Protein AF-A0A1R1YN09-F1 (afdb_monomer)

pLDDT: mean 71.43, std 22.25, range [34.44, 95.56]

Structure (mmCIF, N/CA/C/O backbone):
data_AF-A0A1R1YN09-F1
#
_entry.id   AF-A0A1R1YN09-F1
#
loop_
_atom_site.group_PDB
_atom_site.id
_atom_site.type_symbol
_atom_site.label_atom_id
_atom_site.label_alt_id
_atom_site.label_comp_id
_atom_site.label_asym_id
_atom_site.label_entity_id
_atom_site.label_seq_id
_atom_site.pdbx_PDB_ins_code
_atom_site.Cartn_x
_atom_site.Cartn_y
_atom_site.Cartn_z
_atom_site.occupancy
_atom_site.B_iso_or_equiv
_atom_site.auth_seq_id
_atom_site.auth_comp_id
_atom_site.auth_asym_id
_atom_site.auth_atom_id
_atom_site.pdbx_PDB_model_num
ATOM 1 N N . MET A 1 1 ? 47.988 -27.435 -13.207 1.00 49.50 1 MET A N 1
ATOM 2 C CA . MET A 1 1 ? 47.102 -26.285 -13.489 1.00 49.50 1 MET A CA 1
ATOM 3 C C . MET A 1 1 ? 45.935 -26.360 -12.517 1.00 49.50 1 MET A C 1
ATOM 5 O O . MET A 1 1 ? 45.081 -27.218 -12.688 1.00 49.50 1 MET A O 1
ATOM 9 N N . GLY A 1 2 ? 45.980 -25.596 -11.421 1.00 52.81 2 GLY A N 1
ATOM 10 C CA . GLY A 1 2 ? 44.943 -25.626 -10.384 1.00 52.81 2 GLY A CA 1
ATOM 11 C C . GLY A 1 2 ? 43.759 -24.754 -10.787 1.00 52.81 2 GLY A C 1
ATOM 12 O O . GLY A 1 2 ? 43.947 -23.588 -11.122 1.00 52.81 2 GLY A O 1
ATOM 13 N N . ILE A 1 3 ? 42.555 -25.322 -10.786 1.00 57.81 3 ILE A N 1
ATOM 14 C CA . ILE A 1 3 ? 41.318 -24.604 -11.092 1.00 57.81 3 ILE A CA 1
ATOM 15 C C . ILE A 1 3 ? 40.869 -23.927 -9.795 1.00 57.81 3 ILE A C 1
ATOM 17 O O . ILE A 1 3 ? 40.450 -24.599 -8.855 1.00 57.81 3 ILE A O 1
ATOM 21 N N . ALA A 1 4 ? 41.008 -22.605 -9.713 1.00 57.31 4 ALA A N 1
ATOM 22 C CA . ALA A 1 4 ? 40.481 -21.839 -8.592 1.00 57.31 4 ALA A CA 1
ATOM 23 C C . ALA A 1 4 ? 38.953 -21.764 -8.724 1.00 57.31 4 ALA A C 1
ATOM 25 O O . ALA A 1 4 ? 38.426 -21.044 -9.571 1.00 57.31 4 ALA A O 1
ATOM 26 N N . VAL A 1 5 ? 38.240 -22.530 -7.900 1.00 64.75 5 VAL A N 1
ATOM 27 C CA . VAL A 1 5 ? 36.786 -22.417 -7.766 1.00 64.75 5 VAL A CA 1
ATOM 28 C C . VAL A 1 5 ? 36.502 -21.145 -6.971 1.00 64.75 5 VAL A C 1
ATOM 30 O O . VAL A 1 5 ? 36.749 -21.087 -5.768 1.00 64.75 5 VAL A O 1
ATOM 33 N N . GLN A 1 6 ? 36.030 -20.097 -7.647 1.00 55.78 6 GLN A N 1
ATOM 34 C CA . GLN A 1 6 ? 35.546 -18.891 -6.980 1.00 55.78 6 GLN A CA 1
ATOM 35 C C . GLN A 1 6 ? 34.177 -19.182 -6.367 1.00 55.78 6 GLN A C 1
ATOM 37 O O . GLN A 1 6 ? 33.155 -19.179 -7.053 1.00 55.78 6 GLN A O 1
ATOM 42 N N . THR A 1 7 ? 34.151 -19.445 -5.066 1.00 65.62 7 THR A N 1
ATOM 43 C CA . THR A 1 7 ? 32.905 -19.550 -4.307 1.00 65.62 7 THR A CA 1
ATOM 44 C C . THR A 1 7 ? 32.312 -18.149 -4.160 1.00 65.62 7 THR A C 1
ATOM 46 O O . THR A 1 7 ? 32.803 -17.341 -3.373 1.00 65.62 7 THR A O 1
ATOM 49 N N . GLN A 1 8 ? 31.270 -17.833 -4.932 1.00 65.19 8 GLN A N 1
ATOM 50 C CA . GLN A 1 8 ? 30.496 -16.609 -4.725 1.00 65.19 8 GLN A CA 1
ATOM 51 C C . GLN A 1 8 ? 29.781 -16.695 -3.374 1.00 65.19 8 GLN A C 1
ATOM 53 O O . GLN A 1 8 ? 28.870 -17.500 -3.183 1.00 65.19 8 GLN A O 1
ATOM 58 N N . VAL A 1 9 ? 30.203 -15.866 -2.423 1.00 64.19 9 VAL A N 1
ATOM 59 C CA . VAL A 1 9 ? 29.499 -15.692 -1.153 1.00 64.19 9 VAL A CA 1
ATOM 60 C C . VAL A 1 9 ? 28.270 -14.831 -1.429 1.00 64.19 9 VAL A C 1
ATOM 62 O O . VAL A 1 9 ? 28.388 -13.647 -1.736 1.00 64.19 9 VAL A O 1
ATOM 65 N N . ASN A 1 10 ? 27.083 -15.434 -1.353 1.00 66.88 10 ASN A N 1
ATOM 66 C CA . ASN A 1 10 ? 25.815 -14.720 -1.450 1.00 66.88 10 ASN A CA 1
ATOM 67 C C . ASN A 1 10 ? 25.613 -13.913 -0.159 1.00 66.88 10 ASN A C 1
ATOM 69 O O . ASN A 1 10 ? 25.224 -14.458 0.874 1.00 66.88 10 ASN A O 1
ATOM 73 N N . ILE A 1 11 ? 25.971 -12.630 -0.195 1.00 68.00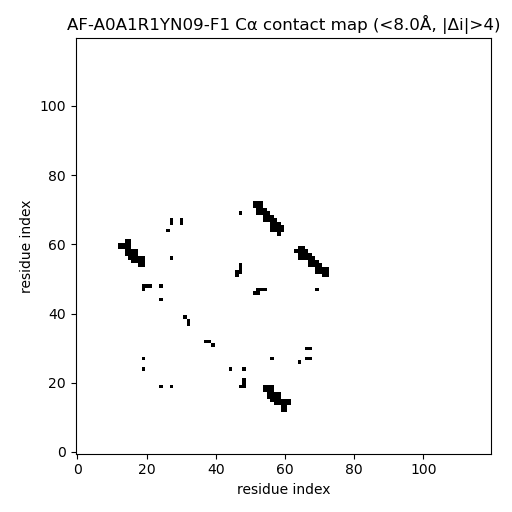 11 ILE A N 1
ATOM 74 C CA . ILE A 1 11 ? 25.775 -11.719 0.933 1.00 68.00 11 ILE A CA 1
ATOM 75 C C . ILE A 1 11 ? 24.261 -11.511 1.094 1.00 68.00 11 ILE A C 1
ATOM 77 O O . ILE A 1 11 ? 23.605 -11.136 0.11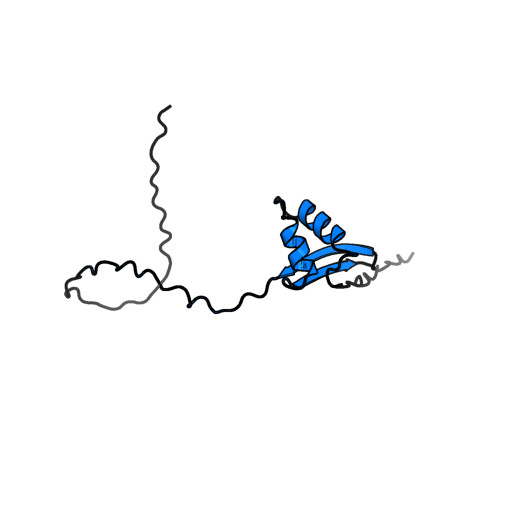9 1.00 68.00 11 ILE A O 1
ATOM 81 N N . PRO A 1 12 ? 23.685 -11.734 2.291 1.00 65.12 12 PRO A N 1
ATOM 82 C CA . PRO A 1 12 ? 22.258 -11.542 2.503 1.00 65.12 12 PRO A CA 1
ATOM 83 C C . PRO A 1 12 ? 21.883 -10.089 2.203 1.00 65.12 12 PRO A C 1
ATOM 85 O O . PRO A 1 12 ? 22.424 -9.157 2.800 1.00 65.12 12 PRO A O 1
ATOM 88 N N . GLN A 1 13 ? 20.961 -9.901 1.257 1.00 77.25 13 GLN A N 1
ATOM 89 C CA . GLN A 1 13 ? 20.462 -8.579 0.891 1.00 77.25 13 GLN A CA 1
ATOM 90 C C . GLN A 1 13 ? 19.822 -7.906 2.107 1.00 77.25 13 GLN A C 1
ATOM 92 O O . GLN A 1 13 ? 19.015 -8.511 2.818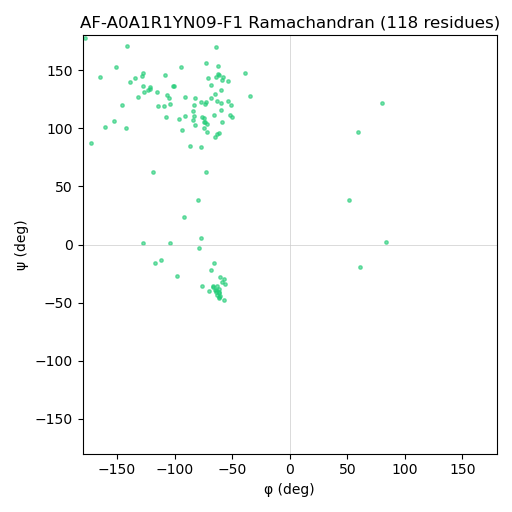 1.00 77.25 13 GLN A O 1
ATOM 97 N N . GLN A 1 14 ? 20.170 -6.641 2.349 1.00 83.12 14 GLN A N 1
ATOM 98 C CA . GLN A 1 14 ? 19.605 -5.891 3.463 1.00 83.12 14 GLN A CA 1
ATOM 99 C C . GLN A 1 14 ? 18.164 -5.491 3.130 1.00 83.12 14 GLN A C 1
ATOM 101 O O . GLN A 1 14 ? 17.918 -4.611 2.301 1.00 83.12 14 GLN A O 1
ATOM 106 N N . ILE A 1 15 ? 17.209 -6.122 3.812 1.00 88.31 15 ILE A N 1
ATOM 107 C CA . ILE A 1 15 ? 15.788 -5.798 3.693 1.00 88.31 15 ILE A CA 1
ATOM 108 C C . ILE A 1 15 ? 15.433 -4.738 4.733 1.00 88.31 15 ILE A C 1
ATOM 110 O O . ILE A 1 15 ? 15.675 -4.911 5.927 1.00 88.31 15 ILE A O 1
ATOM 114 N N . ASN A 1 16 ? 14.824 -3.646 4.282 1.00 91.00 16 ASN A N 1
ATOM 115 C CA . ASN A 1 16 ? 14.267 -2.611 5.143 1.00 91.00 16 ASN A CA 1
ATOM 116 C 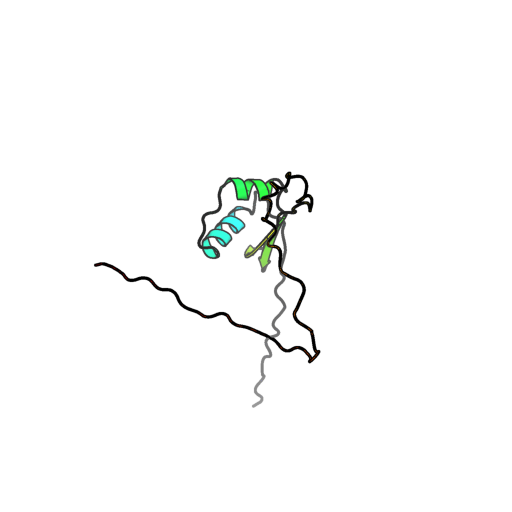C . ASN A 1 16 ? 12.737 -2.666 5.106 1.00 91.00 16 ASN A C 1
ATOM 118 O O . ASN A 1 16 ? 12.140 -2.963 4.069 1.00 91.00 16 ASN A O 1
ATOM 122 N N . LEU A 1 17 ? 12.106 -2.350 6.241 1.00 93.06 17 LEU A N 1
ATOM 123 C CA . LEU A 1 17 ? 10.650 -2.385 6.405 1.00 93.06 17 LEU A CA 1
ATOM 124 C C . LEU A 1 17 ? 10.057 -1.003 6.744 1.00 93.06 17 LEU A C 1
ATOM 126 O O . LEU A 1 17 ? 9.509 -0.812 7.841 1.00 93.06 17 LEU A O 1
ATOM 130 N N . PRO A 1 18 ? 10.185 0.007 5.858 1.00 93.25 18 PRO A N 1
ATOM 131 C CA . PRO A 1 18 ? 9.660 1.337 6.142 1.00 93.25 18 PRO A CA 1
ATOM 132 C C . PRO A 1 18 ? 8.134 1.315 6.316 1.00 93.25 18 PRO A C 1
ATOM 134 O O . PRO A 1 18 ? 7.412 0.534 5.688 1.00 93.25 18 PRO A O 1
ATOM 137 N N . ARG A 1 19 ? 7.634 2.189 7.200 1.00 93.81 19 ARG A N 1
ATOM 138 C CA . ARG A 1 19 ? 6.191 2.445 7.327 1.00 93.81 19 ARG A CA 1
ATOM 139 C C . ARG A 1 19 ? 5.684 3.069 6.030 1.00 93.81 19 ARG A C 1
ATOM 141 O O . ARG A 1 19 ? 6.391 3.876 5.426 1.00 93.81 19 ARG A O 1
ATOM 148 N N . VAL A 1 20 ? 4.462 2.727 5.635 1.00 94.38 20 VAL A N 1
ATOM 149 C CA . VAL A 1 20 ? 3.794 3.448 4.548 1.00 94.38 20 VAL A CA 1
ATOM 150 C C . VAL A 1 20 ? 3.531 4.896 4.983 1.00 94.38 20 VAL A C 1
ATOM 152 O O . VAL A 1 20 ? 3.007 5.139 6.069 1.00 94.38 20 VAL A O 1
ATOM 155 N N . SER A 1 21 ? 3.924 5.841 4.139 1.00 93.50 21 SER A N 1
ATOM 156 C CA . SER A 1 21 ? 3.804 7.290 4.305 1.00 93.50 21 SER A CA 1
ATOM 157 C C . SER A 1 21 ? 3.450 7.931 2.965 1.00 93.50 21 SER A C 1
ATOM 159 O O . SER A 1 21 ? 3.507 7.286 1.917 1.00 93.50 21 SER A O 1
ATOM 161 N N . GLU A 1 22 ? 3.119 9.221 2.971 1.00 93.81 22 GLU A N 1
ATOM 162 C CA . GLU A 1 22 ? 2.760 9.954 1.747 1.00 93.81 22 GLU A CA 1
ATOM 163 C C . GLU A 1 22 ? 3.861 9.890 0.679 1.00 93.81 22 GLU A C 1
ATOM 165 O O . GLU A 1 22 ? 3.575 9.767 -0.508 1.00 93.81 22 GLU A O 1
ATOM 170 N N . SER A 1 23 ? 5.127 9.864 1.104 1.00 93.06 23 SER A N 1
ATOM 171 C CA . SER A 1 23 ? 6.290 9.764 0.219 1.00 93.06 23 SER A CA 1
ATOM 172 C C . SER A 1 23 ? 6.446 8.417 -0.496 1.00 93.06 23 SER A C 1
ATOM 174 O O . SER A 1 23 ? 7.128 8.358 -1.515 1.00 93.06 23 SER A O 1
ATOM 176 N N . ASN A 1 24 ? 5.860 7.327 0.015 1.00 93.44 24 ASN A N 1
ATOM 177 C CA . ASN A 1 24 ? 6.071 5.975 -0.520 1.00 93.44 24 ASN A CA 1
ATOM 178 C C . ASN A 1 24 ? 4.772 5.217 -0.852 1.00 93.44 24 ASN A C 1
ATOM 180 O O . ASN A 1 24 ? 4.833 4.087 -1.338 1.00 93.44 24 ASN A O 1
ATOM 184 N N . VAL A 1 25 ? 3.602 5.832 -0.656 1.00 94.12 25 VAL A N 1
ATOM 185 C CA . VAL A 1 25 ? 2.292 5.227 -0.956 1.00 94.12 25 VAL A CA 1
ATOM 186 C C . VAL A 1 25 ? 2.133 4.856 -2.433 1.00 94.12 25 VAL A C 1
ATOM 188 O O . VAL A 1 25 ? 1.438 3.896 -2.758 1.00 94.12 25 VAL A O 1
ATOM 191 N N . VAL A 1 26 ? 2.824 5.561 -3.331 1.00 94.44 26 VAL A N 1
ATOM 192 C CA . VAL A 1 26 ? 2.847 5.244 -4.767 1.00 94.44 26 VAL A CA 1
ATOM 193 C C . VAL A 1 26 ? 3.426 3.848 -5.014 1.00 94.44 26 VAL A C 1
ATOM 195 O O . VAL A 1 26 ? 2.882 3.100 -5.824 1.00 94.44 26 VAL A O 1
ATOM 198 N N . ASN A 1 27 ? 4.449 3.442 -4.254 1.00 94.50 27 ASN A N 1
ATOM 199 C CA . ASN A 1 27 ? 5.031 2.101 -4.367 1.00 94.50 27 ASN A CA 1
ATOM 200 C C . ASN A 1 27 ? 4.012 1.025 -3.965 1.00 94.50 27 ASN A C 1
ATOM 202 O O . ASN A 1 27 ? 3.914 -0.011 -4.617 1.00 94.50 27 ASN A O 1
ATOM 206 N N . LEU A 1 28 ? 3.205 1.288 -2.929 1.00 94.56 28 LEU A N 1
ATOM 207 C CA . LEU A 1 28 ? 2.119 0.393 -2.522 1.00 94.56 28 LEU A CA 1
ATOM 208 C C . LEU A 1 28 ? 1.053 0.264 -3.619 1.00 94.56 28 LEU A C 1
ATOM 210 O O . LEU A 1 28 ? 0.593 -0.839 -3.901 1.00 94.56 28 LEU A O 1
ATOM 214 N N . GLN A 1 29 ? 0.665 1.379 -4.246 1.00 95.19 29 GLN A N 1
ATOM 215 C CA . GLN A 1 29 ? -0.313 1.378 -5.339 1.00 95.19 29 GLN A CA 1
ATOM 216 C C . GLN A 1 29 ? 0.184 0.564 -6.537 1.00 95.19 29 GLN A C 1
ATOM 218 O O . GLN A 1 29 ? -0.557 -0.269 -7.059 1.00 95.19 29 GLN A O 1
ATOM 223 N N . GLN A 1 30 ? 1.441 0.764 -6.939 1.00 94.75 30 GLN A N 1
ATOM 224 C CA . GLN A 1 30 ? 2.064 0.021 -8.036 1.00 94.75 30 GLN A CA 1
ATOM 225 C C . GLN A 1 30 ? 2.130 -1.481 -7.742 1.00 94.75 30 GLN A C 1
ATOM 227 O O . GLN A 1 30 ? 1.752 -2.285 -8.593 1.00 94.75 30 GLN A O 1
ATOM 232 N N . LEU A 1 31 ? 2.539 -1.861 -6.526 1.00 94.75 31 LEU A N 1
ATOM 233 C CA . LEU A 1 31 ? 2.554 -3.261 -6.100 1.00 94.75 31 LEU A CA 1
ATOM 234 C C . LEU A 1 31 ? 1.158 -3.878 -6.134 1.00 94.75 31 LEU A C 1
ATOM 236 O O . LEU A 1 31 ? 0.994 -4.984 -6.638 1.00 94.75 31 LEU A O 1
ATOM 240 N N . ASN A 1 32 ? 0.146 -3.164 -5.647 1.00 95.12 32 ASN A N 1
ATOM 241 C CA . ASN A 1 32 ? -1.215 -3.683 -5.627 1.00 95.12 32 ASN A CA 1
ATOM 242 C C . ASN A 1 32 ? -1.770 -3.926 -7.034 1.00 95.12 32 ASN A C 1
ATOM 244 O O . ASN A 1 32 ? -2.429 -4.938 -7.250 1.00 95.12 32 ASN A O 1
ATOM 248 N N . VAL A 1 33 ? -1.478 -3.032 -7.984 1.00 95.00 33 VAL A N 1
ATOM 249 C CA . VAL A 1 33 ? -1.866 -3.198 -9.395 1.00 95.00 33 VAL A CA 1
ATOM 250 C C . VAL A 1 33 ? -1.136 -4.377 -10.043 1.00 95.00 33 VAL A C 1
ATOM 252 O O . VAL A 1 33 ? -1.723 -5.077 -10.863 1.00 95.00 33 VAL A O 1
ATOM 255 N N . ALA A 1 34 ? 0.130 -4.603 -9.684 1.00 94.56 34 ALA A N 1
ATOM 256 C CA . ALA A 1 34 ? 0.929 -5.691 -10.240 1.00 94.56 34 ALA A CA 1
ATOM 257 C C . ALA A 1 34 ? 0.571 -7.069 -9.657 1.00 94.56 34 ALA A C 1
ATOM 259 O O . ALA A 1 34 ? 0.634 -8.068 -10.369 1.00 94.56 34 ALA A O 1
ATOM 260 N N . LEU A 1 35 ? 0.231 -7.134 -8.365 1.00 95.00 35 LEU A N 1
ATOM 261 C CA . LEU A 1 35 ? 0.068 -8.392 -7.630 1.00 95.00 35 LEU A CA 1
ATOM 262 C C . LEU A 1 35 ? -1.384 -8.859 -7.517 1.00 95.00 35 LEU A C 1
ATOM 264 O O . LEU A 1 35 ? -1.619 -10.060 -7.390 1.00 95.00 35 LEU A O 1
ATOM 268 N N . PHE A 1 36 ? -2.355 -7.943 -7.546 1.00 95.00 36 PHE A N 1
ATOM 269 C CA . PHE A 1 36 ? -3.756 -8.285 -7.323 1.00 95.00 36 PHE A CA 1
ATOM 270 C C . PHE A 1 36 ? -4.637 -7.851 -8.500 1.00 95.00 36 PHE A C 1
ATOM 272 O O . PHE A 1 36 ? -4.5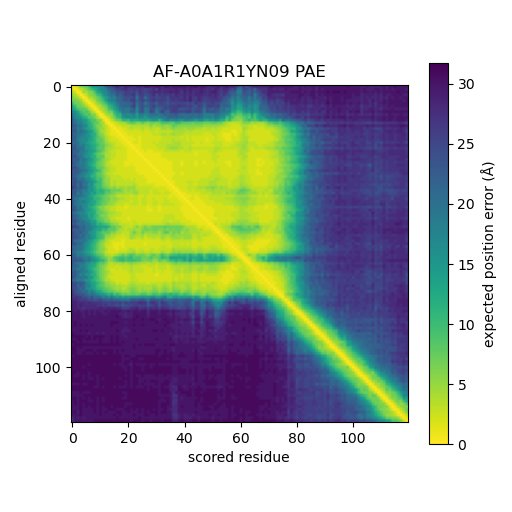95 -6.692 -8.911 1.00 95.00 36 PHE A O 1
ATOM 279 N N . PRO A 1 37 ? -5.525 -8.728 -9.004 1.00 94.31 37 PRO A N 1
ATOM 280 C CA . PRO A 1 37 ? -6.448 -8.402 -10.089 1.00 94.31 37 PRO A CA 1
ATOM 281 C C . PRO A 1 37 ? -7.672 -7.610 -9.588 1.00 94.31 37 PRO A C 1
ATOM 283 O O . PRO A 1 37 ? -8.797 -7.845 -10.024 1.00 94.31 37 PRO A O 1
ATOM 286 N N . ILE A 1 38 ? -7.481 -6.690 -8.638 1.00 94.81 38 ILE A N 1
ATOM 287 C CA . ILE A 1 38 ? -8.543 -5.857 -8.065 1.00 94.81 38 ILE A CA 1
ATOM 288 C C . ILE A 1 38 ? -8.101 -4.399 -7.976 1.00 94.81 38 ILE A C 1
ATOM 290 O O . ILE A 1 38 ? -6.952 -4.081 -7.676 1.00 94.81 38 ILE A O 1
ATOM 294 N N . LYS A 1 39 ? -9.045 -3.485 -8.213 1.00 93.06 39 LYS A N 1
ATOM 295 C CA . LYS A 1 39 ? -8.814 -2.049 -8.046 1.00 93.06 39 LYS A CA 1
ATOM 296 C C . LYS A 1 39 ? -9.181 -1.634 -6.629 1.00 93.06 39 LYS A C 1
ATOM 298 O O . LYS A 1 39 ? -10.353 -1.599 -6.265 1.00 93.06 39 LYS A O 1
ATOM 303 N N . TYR A 1 40 ? -8.172 -1.284 -5.844 1.00 94.12 40 TYR A N 1
ATOM 304 C CA . TYR A 1 40 ? -8.379 -0.683 -4.531 1.00 94.12 40 TYR A CA 1
ATOM 305 C C . TYR A 1 40 ? -8.902 0.749 -4.664 1.00 94.12 40 TYR A C 1
ATOM 307 O O . TYR A 1 40 ? -8.490 1.500 -5.550 1.00 94.12 40 TYR A O 1
ATOM 315 N N . SER A 1 41 ? -9.798 1.141 -3.759 1.00 94.62 41 SER A N 1
ATOM 316 C CA . SER A 1 41 ? -10.323 2.504 -3.709 1.00 94.62 41 SER A CA 1
ATOM 317 C C . SER A 1 41 ? -9.276 3.485 -3.178 1.00 94.62 41 SER A C 1
ATOM 319 O O . SER A 1 41 ? -8.387 3.126 -2.407 1.00 94.62 41 SER A O 1
ATOM 321 N N . ILE A 1 42 ? -9.416 4.765 -3.523 1.00 92.88 42 ILE A N 1
ATOM 322 C CA . ILE A 1 42 ? -8.562 5.830 -2.968 1.00 92.88 42 ILE A CA 1
ATOM 323 C C . ILE A 1 42 ? -8.690 5.884 -1.434 1.00 92.88 42 ILE A C 1
ATOM 325 O O . ILE A 1 42 ? -7.717 6.159 -0.733 1.00 92.88 42 ILE A O 1
ATOM 329 N N . ASN A 1 43 ? -9.873 5.562 -0.902 1.00 93.69 43 ASN A N 1
ATOM 330 C CA . ASN A 1 43 ? -10.132 5.544 0.537 1.00 93.69 43 ASN A CA 1
ATOM 331 C C . ASN A 1 43 ? -9.280 4.504 1.270 1.00 93.69 43 ASN A C 1
ATOM 333 O O . ASN A 1 43 ? -8.798 4.801 2.355 1.00 93.69 43 ASN A O 1
ATOM 337 N N . PHE A 1 44 ? -9.013 3.341 0.667 1.00 93.81 44 PHE A N 1
ATOM 338 C CA . PHE A 1 44 ? -8.111 2.346 1.254 1.00 93.81 44 PHE A CA 1
ATOM 339 C C . PHE A 1 44 ? -6.716 2.935 1.516 1.00 93.81 44 PHE A C 1
ATOM 341 O O . PHE A 1 44 ? -6.185 2.824 2.617 1.00 93.81 44 PHE A O 1
ATOM 348 N N . TYR A 1 45 ? -6.140 3.638 0.538 1.00 94.00 45 TYR A N 1
ATOM 349 C CA . TYR A 1 45 ? -4.819 4.251 0.702 1.00 94.00 45 TYR A CA 1
ATOM 350 C C . TYR A 1 45 ? -4.831 5.381 1.736 1.00 94.00 45 TYR A C 1
ATOM 352 O O . TYR A 1 45 ? -3.890 5.500 2.517 1.00 94.00 45 TYR A O 1
ATOM 360 N N . LYS A 1 46 ? -5.918 6.159 1.807 1.00 93.50 46 LYS A N 1
ATOM 361 C CA . LYS A 1 46 ? -6.108 7.160 2.869 1.00 93.50 46 LYS A CA 1
ATOM 362 C C . LYS A 1 46 ? -6.149 6.519 4.260 1.00 93.50 46 LYS A C 1
ATOM 364 O O . LYS A 1 46 ? -5.515 7.035 5.173 1.00 93.50 46 LYS A O 1
ATOM 369 N N . GLN A 1 47 ? -6.815 5.373 4.414 1.00 92.25 47 GLN A N 1
ATOM 370 C CA . GLN A 1 47 ? -6.855 4.634 5.682 1.00 92.25 47 GLN A CA 1
ATOM 371 C C . GLN A 1 47 ? -5.471 4.121 6.093 1.00 92.25 47 GLN A C 1
ATOM 373 O O . GLN A 1 47 ? -5.084 4.247 7.256 1.00 92.25 47 GLN A O 1
ATOM 378 N N . VAL A 1 48 ? -4.679 3.621 5.141 1.00 92.56 48 VAL A N 1
ATOM 379 C CA . VAL A 1 48 ? -3.283 3.226 5.396 1.00 92.56 48 VAL A CA 1
ATOM 380 C C . VAL A 1 48 ? -2.435 4.420 5.853 1.00 92.56 48 VAL A C 1
ATOM 382 O O . VAL A 1 48 ? -1.657 4.290 6.797 1.00 92.56 48 VAL A O 1
ATOM 385 N N . LEU A 1 49 ? -2.613 5.594 5.238 1.00 92.44 49 LEU A N 1
ATOM 386 C CA . LEU A 1 49 ? -1.887 6.817 5.605 1.00 92.44 49 LEU A CA 1
ATOM 387 C C . LEU A 1 49 ? -2.310 7.377 6.969 1.00 92.44 49 LEU A C 1
ATOM 389 O O . LEU A 1 49 ? -1.458 7.784 7.754 1.00 92.44 49 LEU A O 1
ATOM 393 N N . SER A 1 50 ? -3.607 7.342 7.278 1.00 89.69 50 SER A N 1
ATOM 394 C CA . SER A 1 50 ? -4.156 7.808 8.561 1.00 89.69 50 SER A CA 1
ATOM 395 C C . SER A 1 50 ? -3.709 6.971 9.767 1.00 89.69 50 SER A C 1
ATOM 397 O O . SER A 1 50 ? -3.829 7.407 10.908 1.00 89.69 50 SER A O 1
ATOM 399 N N . GLY A 1 51 ? -3.181 5.765 9.532 1.00 84.19 51 GLY A N 1
ATOM 400 C CA . GLY A 1 51 ? -2.802 4.831 10.588 1.00 84.19 51 GLY A CA 1
ATOM 401 C C . GLY A 1 51 ? -3.951 3.975 11.124 1.00 84.19 51 GLY A C 1
ATOM 402 O O . GLY A 1 51 ? -3.694 3.138 11.985 1.00 84.19 51 GLY A O 1
ATOM 403 N N . GLU A 1 52 ? -5.170 4.100 10.585 1.00 83.38 52 GLU A N 1
ATOM 404 C CA . GLU A 1 52 ? -6.257 3.130 10.818 1.00 83.38 52 GLU A CA 1
ATOM 405 C C . GLU A 1 52 ? -5.849 1.709 10.400 1.00 83.38 52 GLU A C 1
ATOM 407 O O . GLU A 1 52 ? -6.312 0.711 10.953 1.00 83.38 52 GLU A O 1
ATOM 412 N N . THR A 1 53 ? -4.964 1.615 9.405 1.00 86.12 53 THR A N 1
ATOM 413 C CA . THR A 1 53 ? -4.399 0.360 8.913 1.00 86.12 53 THR A CA 1
ATOM 414 C C . THR A 1 53 ? -2.876 0.385 9.044 1.00 86.12 53 THR A C 1
ATOM 416 O O . THR A 1 53 ? -2.217 1.369 8.706 1.00 86.12 53 THR A O 1
ATOM 419 N N . ILE A 1 54 ? -2.295 -0.712 9.525 1.00 89.50 54 ILE A N 1
ATOM 420 C CA . ILE A 1 54 ? -0.851 -0.887 9.672 1.00 89.50 54 ILE A CA 1
ATOM 421 C C . ILE A 1 54 ? -0.288 -1.341 8.325 1.00 89.50 54 ILE A C 1
ATOM 423 O O . ILE A 1 54 ? -0.529 -2.466 7.901 1.00 89.50 54 ILE A O 1
ATOM 427 N N . GLY A 1 55 ? 0.474 -0.471 7.659 1.00 92.44 55 GLY A N 1
ATOM 428 C CA . GLY A 1 55 ? 1.159 -0.773 6.400 1.00 92.44 55 GLY A CA 1
ATOM 429 C C . GLY A 1 55 ? 2.683 -0.728 6.529 1.00 92.44 55 GLY A C 1
ATOM 430 O O . GLY A 1 55 ? 3.243 0.253 7.035 1.00 92.44 55 GLY A O 1
ATOM 431 N N . ARG A 1 56 ? 3.365 -1.763 6.030 1.00 94.50 56 ARG A N 1
ATOM 432 C CA . ARG A 1 56 ? 4.828 -1.828 5.880 1.00 94.50 56 ARG A CA 1
ATOM 433 C C . ARG A 1 56 ? 5.181 -2.197 4.444 1.00 94.50 56 ARG A C 1
ATOM 435 O O . ARG A 1 56 ? 4.578 -3.101 3.874 1.00 94.50 56 ARG A O 1
ATOM 442 N N . LEU A 1 57 ? 6.168 -1.516 3.878 1.00 94.62 57 LEU A N 1
ATOM 443 C CA . LEU A 1 57 ? 6.770 -1.897 2.599 1.00 94.62 57 LEU A CA 1
ATOM 444 C C . LEU A 1 57 ? 8.007 -2.749 2.860 1.00 94.62 57 LEU A C 1
ATOM 446 O O . LEU A 1 57 ? 8.648 -2.575 3.887 1.00 94.62 57 LEU A O 1
ATOM 450 N N . ALA A 1 58 ? 8.365 -3.619 1.927 1.00 94.50 58 ALA A N 1
ATOM 451 C CA . ALA A 1 58 ? 9.648 -4.302 1.895 1.00 94.50 58 ALA A CA 1
ATOM 452 C C . ALA A 1 58 ? 10.519 -3.657 0.820 1.00 94.50 58 ALA A C 1
ATOM 454 O O . ALA A 1 58 ? 10.132 -3.619 -0.354 1.00 94.50 58 ALA A O 1
ATOM 455 N N . THR A 1 59 ? 11.679 -3.131 1.215 1.00 92.12 59 THR A N 1
ATOM 456 C CA . THR A 1 59 ? 12.655 -2.551 0.291 1.00 92.12 59 THR A CA 1
ATOM 457 C C . THR A 1 59 ? 14.001 -3.257 0.379 1.00 92.12 59 THR A C 1
ATOM 459 O O . THR A 1 59 ? 14.524 -3.498 1.464 1.00 92.12 59 THR A O 1
ATOM 462 N N . VAL A 1 60 ? 14.561 -3.574 -0.784 1.00 90.38 60 VAL A N 1
ATOM 463 C CA . VAL A 1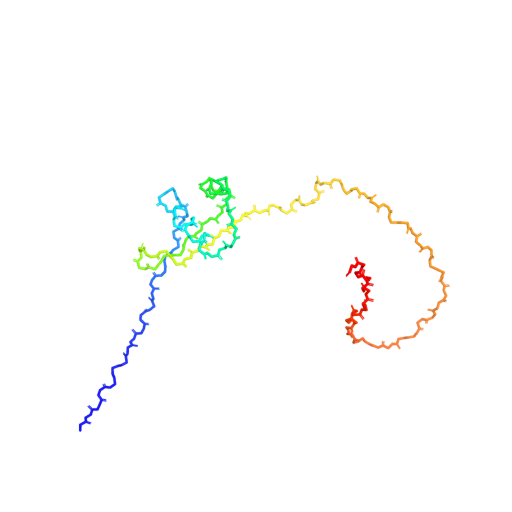 60 ? 15.913 -4.107 -0.963 1.00 90.38 60 VAL A CA 1
ATOM 464 C C . VAL A 1 60 ? 16.819 -2.958 -1.395 1.00 90.38 60 VAL A C 1
ATOM 466 O O . VAL A 1 60 ? 16.412 -2.122 -2.209 1.00 90.38 60 VAL A O 1
ATOM 469 N N . ASP A 1 61 ? 18.016 -2.881 -0.810 1.00 82.31 61 ASP A N 1
ATOM 470 C CA . ASP A 1 61 ? 19.056 -1.902 -1.162 1.00 82.31 61 ASP A CA 1
ATOM 471 C C . ASP A 1 61 ? 18.550 -0.445 -1.183 1.00 82.31 61 ASP A C 1
ATOM 473 O O . ASP A 1 61 ? 18.908 0.361 -2.040 1.00 82.31 61 ASP A O 1
ATOM 477 N N . LYS A 1 62 ? 17.663 -0.119 -0.228 1.00 71.94 62 LYS A N 1
ATOM 478 C CA . LYS A 1 62 ? 17.018 1.189 0.030 1.00 71.94 62 LYS A CA 1
ATOM 479 C C . LYS A 1 62 ? 16.139 1.765 -1.089 1.00 71.94 62 LYS A C 1
ATOM 481 O O . LYS A 1 62 ? 15.265 2.568 -0.773 1.00 71.94 62 LYS A O 1
ATOM 486 N N . ASN A 1 63 ? 16.283 1.321 -2.335 1.00 74.69 63 ASN A N 1
ATOM 487 C CA . ASN A 1 63 ? 15.617 1.943 -3.482 1.00 74.69 63 ASN A CA 1
ATOM 488 C C . ASN A 1 63 ? 14.628 1.026 -4.209 1.00 74.69 63 ASN A C 1
ATOM 490 O O . ASN A 1 63 ? 13.800 1.524 -4.970 1.00 74.69 63 ASN A O 1
ATOM 494 N N . LYS A 1 64 ? 14.668 -0.294 -3.984 1.00 86.94 64 LYS A N 1
ATOM 495 C CA . LYS A 1 64 ? 13.789 -1.230 -4.695 1.00 86.94 64 LYS A CA 1
ATOM 496 C C . LYS A 1 64 ? 12.703 -1.769 -3.779 1.00 86.94 64 LYS A C 1
ATOM 498 O O . LYS A 1 64 ? 12.982 -2.578 -2.900 1.00 86.94 64 LYS A O 1
ATOM 503 N N . CYS A 1 65 ? 11.456 -1.356 -3.994 1.00 90.81 65 CYS A N 1
ATOM 504 C CA . CYS A 1 65 ? 10.317 -1.949 -3.301 1.00 90.81 65 CYS A CA 1
ATOM 505 C C . CYS A 1 65 ?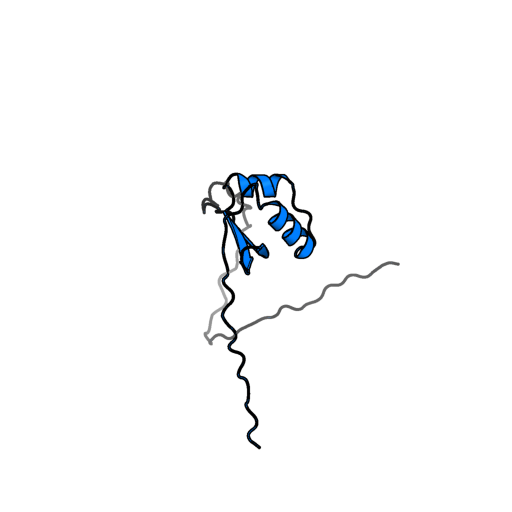 9.972 -3.304 -3.931 1.00 90.81 65 CYS A C 1
ATOM 507 O O . CYS A 1 65 ? 9.745 -3.388 -5.135 1.00 90.81 65 CYS A O 1
ATOM 509 N N . VAL A 1 66 ? 9.983 -4.361 -3.121 1.00 93.25 66 VAL A N 1
ATOM 510 C CA . VAL A 1 66 ? 9.769 -5.749 -3.571 1.00 93.25 66 VAL A CA 1
ATOM 511 C C . VAL A 1 66 ? 8.457 -6.340 -3.067 1.00 93.25 66 VAL A C 1
ATOM 513 O O . VAL A 1 66 ? 8.021 -7.374 -3.558 1.00 93.25 66 VAL A O 1
ATOM 516 N N . GLY A 1 67 ? 7.814 -5.692 -2.097 1.00 94.44 67 GLY A N 1
ATOM 517 C CA . GLY A 1 67 ? 6.557 -6.165 -1.539 1.00 94.44 67 GLY A CA 1
ATOM 518 C C . GLY A 1 67 ? 6.000 -5.228 -0.480 1.00 94.44 67 GLY A C 1
ATOM 519 O O . GLY A 1 67 ? 6.606 -4.211 -0.137 1.00 94.44 67 GLY A O 1
ATOM 520 N N . ALA A 1 68 ? 4.832 -5.581 0.039 1.00 95.56 68 ALA A N 1
ATOM 521 C CA . ALA A 1 68 ? 4.166 -4.851 1.102 1.00 95.56 68 ALA A CA 1
ATOM 522 C C . ALA A 1 68 ? 3.312 -5.797 1.948 1.00 95.56 68 ALA A C 1
ATOM 524 O O . ALA A 1 68 ? 2.811 -6.804 1.452 1.00 95.56 68 ALA A O 1
ATOM 525 N N . ILE A 1 69 ? 3.118 -5.441 3.215 1.00 95.25 69 ILE A N 1
ATOM 526 C CA . ILE A 1 69 ? 2.143 -6.064 4.106 1.00 95.25 69 ILE A CA 1
ATOM 527 C C . ILE A 1 69 ? 1.262 -4.977 4.710 1.00 95.25 69 ILE A C 1
ATOM 529 O O . ILE A 1 69 ? 1.748 -3.950 5.192 1.00 95.25 69 ILE A O 1
ATOM 533 N N . VAL A 1 70 ? -0.047 -5.198 4.652 1.00 94.31 70 VAL A N 1
ATOM 534 C CA . VAL A 1 70 ? -1.056 -4.267 5.149 1.00 94.31 70 VAL A CA 1
ATOM 535 C C . VAL A 1 70 ? -2.050 -5.049 5.999 1.00 94.31 70 VAL A C 1
ATOM 537 O O . VAL A 1 70 ? -2.590 -6.055 5.548 1.00 94.31 70 VAL A O 1
ATOM 540 N N . GLY A 1 71 ? -2.284 -4.598 7.228 1.00 92.69 71 GLY A N 1
ATOM 541 C CA . GLY A 1 71 ? -3.191 -5.241 8.174 1.00 92.69 71 GLY A CA 1
ATOM 542 C C . GLY A 1 71 ? -4.033 -4.223 8.929 1.00 92.69 71 GLY A C 1
ATOM 543 O O . GLY A 1 71 ? -3.542 -3.169 9.326 1.00 92.69 71 GLY A O 1
ATOM 544 N N . ARG A 1 72 ? -5.311 -4.537 9.143 1.00 90.38 72 ARG A N 1
ATOM 545 C CA . ARG A 1 72 ? -6.227 -3.726 9.952 1.00 90.38 72 ARG A CA 1
ATOM 546 C C . ARG A 1 72 ? -6.470 -4.431 11.279 1.00 90.38 72 ARG A C 1
ATOM 548 O O . ARG A 1 72 ? -6.839 -5.603 11.285 1.00 90.38 72 ARG A O 1
ATOM 555 N N . LEU A 1 73 ? -6.292 -3.722 12.388 1.00 86.50 73 LEU A N 1
ATOM 556 C CA . LEU A 1 73 ? -6.677 -4.241 13.697 1.00 86.50 73 LEU A CA 1
ATOM 557 C C . LEU A 1 73 ? -8.203 -4.215 13.802 1.00 86.50 73 LEU A C 1
ATOM 559 O O . LEU A 1 73 ? -8.823 -3.169 13.626 1.00 86.50 73 LEU A O 1
ATOM 563 N N . GLN A 1 74 ? -8.807 -5.370 14.063 1.00 84.81 74 GLN A N 1
ATOM 564 C CA . GLN A 1 74 ? -10.247 -5.499 14.251 1.00 84.81 74 GLN A CA 1
ATOM 565 C C . GLN A 1 74 ? -10.532 -5.912 15.703 1.00 84.81 74 GLN A C 1
ATOM 567 O O . GLN A 1 74 ? -10.064 -6.972 16.120 1.00 84.81 74 GLN A O 1
ATOM 572 N N . PRO A 1 75 ? -11.276 -5.103 16.481 1.00 81.75 75 PRO A N 1
ATOM 573 C CA . PRO A 1 75 ? -11.710 -5.483 17.822 1.00 81.75 75 PRO A CA 1
ATOM 574 C C . PRO A 1 75 ? -12.606 -6.730 17.800 1.00 81.75 75 PRO A C 1
ATOM 576 O O . PRO A 1 75 ? -13.400 -6.915 16.879 1.00 81.75 75 PRO A O 1
ATOM 579 N N . LEU A 1 76 ? -12.507 -7.558 18.842 1.00 77.19 76 LEU A N 1
ATOM 580 C CA . LEU A 1 76 ? -13.233 -8.829 18.995 1.00 77.19 76 LEU A CA 1
ATOM 581 C C . LEU A 1 76 ? -14.713 -8.681 19.408 1.00 77.19 76 LEU A C 1
ATOM 583 O O . LEU A 1 76 ? -15.373 -9.693 19.635 1.00 77.19 76 LEU A O 1
ATOM 587 N N . ASP A 1 77 ? -15.257 -7.462 19.490 1.00 68.00 77 ASP A N 1
ATOM 588 C CA . ASP A 1 77 ? -16.652 -7.185 19.881 1.00 68.00 77 ASP A CA 1
ATOM 589 C C . ASP A 1 77 ? -17.650 -7.582 18.763 1.00 68.00 77 ASP A C 1
ATOM 591 O O . ASP A 1 77 ? -18.388 -6.766 18.213 1.00 68.00 77 ASP A O 1
ATOM 595 N N . PHE A 1 78 ? -17.699 -8.868 18.413 1.00 60.06 78 PHE A N 1
ATOM 596 C CA . PHE A 1 78 ? -18.645 -9.443 17.448 1.00 60.06 78 PHE A CA 1
ATOM 597 C C . PHE A 1 78 ? -20.052 -9.676 18.037 1.00 60.06 78 PHE A C 1
ATOM 599 O O . PHE A 1 78 ? -20.954 -10.115 17.329 1.00 60.06 78 PHE A O 1
ATOM 606 N N . THR A 1 79 ? -20.268 -9.406 19.328 1.00 58.03 79 THR A N 1
ATOM 607 C CA . THR A 1 79 ? -21.496 -9.767 20.067 1.00 58.03 79 THR A CA 1
ATOM 608 C C . THR A 1 79 ? -22.461 -8.610 20.335 1.00 58.03 79 THR A C 1
ATOM 610 O O . THR A 1 79 ? -23.525 -8.842 20.903 1.00 58.03 79 THR A O 1
ATOM 613 N N . LYS A 1 80 ? -22.171 -7.380 19.890 1.00 56.00 80 LYS A N 1
ATOM 614 C CA . LYS A 1 80 ? -23.092 -6.227 20.027 1.00 56.00 80 LYS A CA 1
ATOM 615 C C . LYS A 1 80 ? -24.031 -6.029 18.827 1.00 56.00 80 LYS A C 1
ATOM 617 O O . LYS A 1 80 ? -24.532 -4.932 18.607 1.00 56.00 80 LYS A O 1
ATOM 622 N N . GLN A 1 81 ? -24.297 -7.087 18.063 1.00 53.28 81 GLN A N 1
ATOM 623 C CA . GLN A 1 81 ? -25.471 -7.157 17.192 1.00 53.28 81 GLN A CA 1
ATOM 624 C C . GLN A 1 81 ? -26.483 -8.101 17.849 1.00 53.28 81 GLN A C 1
ATOM 626 O O . GLN A 1 81 ? -26.106 -9.232 18.175 1.00 53.28 81 GLN A O 1
ATOM 631 N N . PRO A 1 82 ? -27.746 -7.684 18.079 1.00 45.41 82 PRO A N 1
ATOM 632 C CA . PRO A 1 82 ? -28.763 -8.607 18.549 1.00 45.41 82 PRO A CA 1
ATOM 633 C C . PRO A 1 82 ? -28.877 -9.708 17.501 1.00 45.41 82 PRO A C 1
ATOM 635 O O . PRO A 1 82 ? -29.223 -9.452 16.348 1.00 45.41 82 PRO A O 1
ATOM 638 N N . ARG A 1 83 ? -28.530 -10.938 17.891 1.00 48.00 83 ARG A N 1
ATOM 639 C CA . ARG A 1 83 ? -28.851 -12.123 17.103 1.00 48.00 83 ARG A CA 1
ATOM 640 C C . ARG A 1 83 ? -30.345 -12.041 16.814 1.00 48.00 83 ARG A C 1
ATOM 642 O O . ARG A 1 83 ? -31.145 -12.187 17.735 1.00 48.00 83 ARG A O 1
ATOM 649 N N . VAL A 1 84 ? -30.717 -11.814 15.557 1.00 54.31 84 VAL A N 1
ATOM 650 C CA . VAL A 1 84 ? -32.039 -12.202 15.077 1.00 54.31 84 VAL A CA 1
ATOM 651 C C . VAL A 1 84 ? -32.055 -13.714 15.246 1.00 54.31 84 VAL A C 1
ATOM 653 O O . VAL A 1 84 ? -31.447 -14.452 14.471 1.00 54.31 84 VAL A O 1
ATOM 656 N N . GLN A 1 85 ? -32.618 -14.163 16.366 1.00 48.44 85 GLN A N 1
ATOM 657 C CA . GLN A 1 85 ? -32.852 -15.567 16.635 1.00 48.44 85 GLN A CA 1
ATOM 658 C C . GLN A 1 85 ? -33.871 -16.020 15.594 1.00 48.44 85 GLN A C 1
ATOM 660 O O . GLN A 1 85 ? -35.076 -15.882 15.782 1.00 48.44 85 GLN A O 1
ATOM 665 N N . HIS A 1 86 ? -33.394 -16.537 14.465 1.00 47.44 86 HIS A N 1
ATOM 666 C CA . HIS A 1 86 ? -34.197 -17.464 13.691 1.00 47.44 86 HIS A CA 1
ATOM 667 C C . HIS A 1 86 ? -34.401 -18.679 14.589 1.00 47.44 86 HIS A C 1
ATOM 669 O O . HIS A 1 86 ? -33.520 -19.533 14.707 1.00 47.44 86 HIS A O 1
ATOM 675 N N . ALA A 1 87 ? -35.534 -18.688 15.291 1.00 45.00 87 ALA A N 1
ATOM 676 C CA . ALA A 1 87 ? -36.035 -19.840 16.010 1.00 45.00 87 ALA A CA 1
ATOM 677 C C . ALA A 1 87 ? -36.010 -21.028 15.043 1.00 45.00 87 ALA A C 1
ATOM 679 O O . ALA A 1 87 ? -36.723 -21.067 14.039 1.00 45.00 87 ALA A O 1
ATOM 680 N N . ARG A 1 88 ? -35.098 -21.960 15.304 1.00 42.06 88 ARG A N 1
ATOM 681 C CA . ARG A 1 88 ? -35.044 -23.246 14.624 1.00 42.06 88 ARG A CA 1
ATOM 682 C C . ARG A 1 88 ? -36.212 -24.047 15.207 1.00 42.06 88 ARG A C 1
ATOM 684 O O . ARG A 1 88 ? -36.225 -24.196 16.425 1.00 42.06 88 ARG A O 1
ATOM 691 N N . PRO A 1 89 ? -37.191 -24.516 14.416 1.00 44.34 89 PRO A N 1
ATOM 692 C CA . PRO A 1 89 ? -38.262 -25.326 14.975 1.00 44.34 89 PRO A CA 1
ATOM 693 C C . PRO A 1 89 ? -37.644 -26.618 15.521 1.00 44.34 89 PRO A C 1
ATOM 695 O O . PRO A 1 89 ? -36.922 -27.316 14.799 1.00 44.34 89 PRO A O 1
ATOM 698 N N . GLU A 1 90 ? -37.872 -26.878 16.808 1.00 41.00 90 GLU A N 1
ATOM 699 C CA . GLU A 1 90 ? -37.582 -28.157 17.449 1.00 41.00 90 GLU A CA 1
ATOM 700 C C . GLU A 1 90 ? -38.262 -29.261 16.637 1.00 41.00 90 GLU A C 1
ATOM 702 O O . GLU A 1 90 ? -39.459 -29.212 16.362 1.00 41.00 90 GLU A O 1
ATOM 707 N N . ARG A 1 91 ? -37.471 -30.229 16.177 1.00 44.84 91 ARG A N 1
ATOM 708 C CA . ARG A 1 91 ? -38.004 -31.507 15.721 1.00 44.84 91 ARG A CA 1
ATOM 709 C C . ARG A 1 91 ? -37.877 -32.454 16.900 1.00 44.84 91 ARG A C 1
ATOM 711 O O . ARG A 1 91 ? -36.758 -32.840 17.227 1.00 44.84 91 ARG A O 1
ATOM 718 N N . ASP A 1 92 ? -39.010 -32.789 17.507 1.00 41.78 92 ASP A N 1
ATOM 719 C CA . ASP A 1 92 ? -39.154 -33.927 18.408 1.00 41.78 92 ASP A CA 1
ATOM 720 C C . ASP A 1 92 ? -38.592 -35.185 17.731 1.00 41.78 92 ASP A C 1
ATOM 722 O O . ASP A 1 92 ? -39.040 -35.584 16.651 1.00 41.78 92 ASP A O 1
ATOM 726 N N . VAL A 1 93 ? -37.580 -35.793 18.348 1.00 52.91 93 VAL A N 1
ATOM 727 C CA . VAL A 1 93 ? -37.058 -37.108 17.963 1.00 52.91 93 VAL A CA 1
ATOM 728 C C . VAL A 1 93 ? -37.469 -38.079 19.069 1.00 52.91 93 VAL A C 1
ATOM 730 O O . VAL A 1 93 ? -37.081 -37.851 20.213 1.00 52.91 93 VAL A O 1
ATOM 733 N N . PRO A 1 94 ? -38.258 -39.128 18.773 1.00 42.50 94 PRO A N 1
ATOM 734 C CA . PRO A 1 94 ? -38.673 -40.087 19.785 1.00 42.50 94 PRO A CA 1
ATOM 735 C C . PRO A 1 94 ? -37.492 -40.927 20.288 1.00 42.50 94 PRO A C 1
ATOM 737 O O . PRO A 1 94 ? -36.643 -41.390 19.524 1.00 42.50 94 PRO A O 1
ATOM 740 N N . ASP A 1 95 ? -37.489 -41.085 21.606 1.00 50.31 95 ASP A N 1
ATOM 741 C CA . ASP A 1 95 ? -36.522 -41.770 22.457 1.00 50.31 95 ASP A CA 1
ATOM 742 C C . ASP A 1 95 ? -36.734 -43.291 22.361 1.00 50.31 95 ASP A C 1
ATOM 744 O O . ASP A 1 95 ? -37.500 -43.847 23.132 1.00 50.31 95 ASP A O 1
ATOM 748 N N . ASP A 1 96 ? -36.167 -43.961 21.349 1.00 47.91 96 ASP A N 1
ATOM 749 C CA . ASP A 1 96 ? -35.974 -45.424 21.370 1.00 47.91 96 ASP A CA 1
ATOM 750 C C . ASP A 1 96 ? -35.145 -45.912 20.168 1.00 47.91 96 ASP A C 1
ATOM 752 O O . ASP A 1 96 ? -35.665 -46.319 19.129 1.00 47.91 96 ASP A O 1
ATOM 756 N N . ALA A 1 97 ? -33.817 -45.908 20.309 1.00 44.44 97 ALA A N 1
ATOM 757 C CA . ALA A 1 97 ? -32.943 -46.838 19.590 1.00 44.44 97 ALA A CA 1
ATOM 758 C C . ALA A 1 97 ? -31.584 -46.935 20.295 1.00 44.44 97 ALA A C 1
ATOM 760 O O . ALA A 1 97 ? -30.713 -46.078 20.171 1.00 44.44 97 ALA A O 1
ATOM 761 N N . ARG A 1 98 ? -31.438 -48.023 21.052 1.00 35.69 98 ARG A N 1
ATOM 762 C CA . ARG A 1 98 ? -30.232 -48.501 21.736 1.00 35.69 98 ARG A CA 1
ATOM 763 C C . ARG A 1 98 ? -28.924 -48.224 20.982 1.00 35.69 98 ARG A C 1
ATOM 765 O O . ARG A 1 98 ? -28.722 -48.707 19.871 1.00 35.69 98 ARG A O 1
ATOM 772 N N . CYS A 1 99 ? -27.975 -47.607 21.683 1.00 34.72 99 CYS A N 1
ATOM 773 C CA . CYS A 1 99 ? -26.546 -47.787 21.430 1.00 34.72 99 CYS A CA 1
ATOM 774 C C . CYS A 1 99 ? -26.169 -49.274 21.584 1.00 34.72 99 CYS A C 1
ATOM 776 O O . CYS A 1 99 ? -26.600 -49.927 22.540 1.00 34.72 99 CYS A O 1
ATOM 778 N N . PRO A 1 100 ? -25.273 -49.788 20.730 1.00 44.09 100 PRO A N 1
ATOM 779 C CA . PRO A 1 100 ? -24.033 -50.277 21.315 1.00 44.09 100 PRO A CA 1
ATOM 780 C C . PRO A 1 100 ? -22.799 -49.692 20.626 1.00 44.09 100 PRO A C 1
ATOM 782 O O . PRO A 1 100 ? -22.764 -49.428 19.428 1.00 44.09 100 PRO A O 1
ATOM 785 N N . ALA A 1 101 ? -21.790 -49.476 21.461 1.00 45.53 101 ALA A N 1
ATOM 786 C CA . ALA A 1 101 ? -20.475 -48.960 21.137 1.00 45.53 101 ALA A CA 1
ATO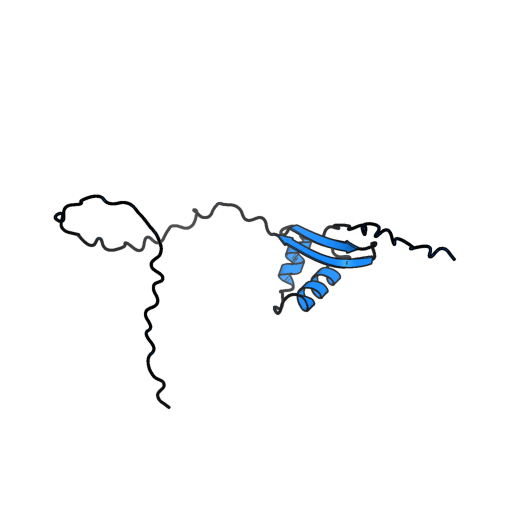M 787 C C . ALA A 1 101 ? -19.772 -49.742 20.017 1.00 45.53 101 ALA A C 1
ATOM 789 O O . ALA A 1 101 ? -19.801 -50.967 20.039 1.00 45.53 101 ALA A O 1
ATOM 790 N N . LEU A 1 102 ? -19.067 -49.027 19.130 1.00 41.22 102 LEU A N 1
ATOM 791 C CA . LEU A 1 102 ? -17.755 -49.380 18.565 1.00 41.22 102 LEU A CA 1
ATOM 792 C C . LEU A 1 102 ? -17.133 -48.126 17.898 1.00 41.22 102 LEU A C 1
ATOM 794 O O . LEU A 1 102 ? -17.833 -47.256 17.393 1.00 41.22 102 LEU A O 1
ATOM 798 N N . LEU A 1 103 ? -15.810 -48.021 18.015 1.00 39.94 103 LEU A N 1
ATOM 799 C CA . LEU A 1 103 ? -14.919 -46.853 17.884 1.00 39.94 103 LEU A CA 1
ATOM 800 C C . LEU A 1 103 ? -14.834 -46.159 16.489 1.00 39.94 103 LEU A C 1
ATOM 802 O O . LEU A 1 103 ? -15.320 -46.698 15.498 1.00 39.94 103 LEU A O 1
ATOM 806 N N . PRO A 1 104 ? -14.190 -44.964 16.405 1.00 49.91 104 PRO A N 1
ATOM 807 C CA . PRO A 1 104 ? -14.389 -43.955 15.363 1.00 49.91 104 PRO A CA 1
ATOM 808 C C . PRO A 1 104 ? -13.293 -43.941 14.285 1.00 49.91 104 PRO A C 1
ATOM 810 O O . PRO A 1 104 ? -12.106 -43.915 14.604 1.00 49.91 104 PRO A O 1
ATOM 813 N N . GLN A 1 105 ? -13.686 -43.830 13.013 1.00 41.09 105 GLN A N 1
ATOM 814 C CA . GLN A 1 105 ? -12.858 -43.344 11.894 1.00 41.09 105 GLN A CA 1
ATOM 815 C C . GLN A 1 105 ? -13.830 -42.747 10.848 1.00 41.09 105 GLN A C 1
ATOM 817 O O . GLN A 1 105 ? -14.707 -43.439 10.349 1.00 41.09 105 GLN A O 1
ATOM 822 N N . LEU A 1 106 ? -13.893 -41.418 10.726 1.00 39.53 106 LEU A N 1
ATOM 823 C CA . LEU A 1 106 ? -13.300 -40.631 9.632 1.00 39.53 106 LEU A CA 1
ATOM 824 C C . LEU A 1 106 ? -14.113 -40.603 8.321 1.00 39.53 106 LEU A C 1
ATOM 826 O O . LEU A 1 106 ? -14.337 -41.610 7.666 1.00 39.53 106 LEU A O 1
ATOM 830 N N . TRP A 1 107 ? -14.446 -39.366 7.933 1.00 36.66 107 TRP A N 1
ATOM 831 C CA . TRP A 1 107 ? -14.720 -38.885 6.575 1.00 36.66 107 TRP A CA 1
ATOM 832 C C . TRP A 1 107 ? -15.870 -39.530 5.783 1.00 36.66 107 TRP A C 1
ATOM 834 O O . TRP A 1 107 ? -15.689 -40.471 5.020 1.00 36.66 107 TRP A O 1
ATOM 844 N N . HIS A 1 108 ? -17.043 -38.890 5.812 1.00 36.97 108 HIS A N 1
ATOM 845 C CA . HIS A 1 108 ? -17.922 -38.873 4.640 1.00 36.97 108 HIS A CA 1
ATOM 846 C C . HIS A 1 108 ? -17.638 -37.611 3.820 1.00 36.97 108 HIS A C 1
ATOM 848 O O . HIS A 1 108 ? -18.121 -36.519 4.120 1.00 36.97 108 HIS A O 1
ATOM 854 N N . CYS A 1 109 ? -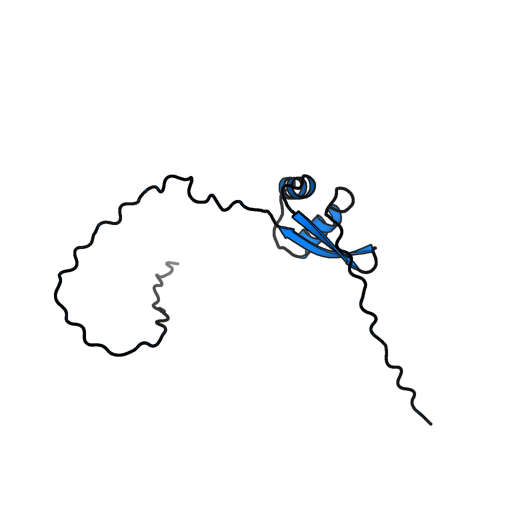16.838 -37.785 2.766 1.00 34.44 109 CYS A N 1
ATOM 855 C CA . CYS A 1 109 ? -16.932 -36.976 1.556 1.00 34.44 109 CYS A CA 1
ATOM 856 C C . CYS A 1 109 ? -18.344 -37.148 0.988 1.00 34.44 109 CYS A C 1
ATOM 858 O O . CYS A 1 109 ? -18.649 -38.187 0.410 1.00 34.44 109 CYS A O 1
ATOM 860 N N . ASN A 1 110 ? -19.208 -36.147 1.142 1.00 36.03 110 ASN A N 1
ATOM 861 C CA . ASN A 1 110 ? -20.500 -36.155 0.472 1.00 36.03 110 ASN A CA 1
ATOM 862 C C . ASN A 1 110 ? -20.349 -35.546 -0.932 1.00 36.03 110 ASN A C 1
ATOM 864 O O . ASN A 1 110 ? -20.542 -34.349 -1.133 1.00 36.03 110 ASN A O 1
ATOM 868 N N . GLN A 1 111 ? -19.956 -36.382 -1.897 1.00 41.41 111 GLN A N 1
ATOM 869 C CA . GLN A 1 111 ? -20.380 -36.199 -3.281 1.00 41.41 111 GLN A CA 1
ATOM 870 C C . GLN A 1 111 ? -21.753 -36.855 -3.416 1.00 41.41 111 GLN A C 1
ATOM 872 O O . GLN A 1 111 ? -21.882 -38.074 -3.342 1.00 41.41 111 GLN A O 1
ATOM 877 N N . THR A 1 112 ? -22.785 -36.066 -3.685 1.00 41.09 112 THR A N 1
ATOM 878 C CA . THR A 1 112 ? -23.868 -36.554 -4.539 1.00 41.09 112 THR A CA 1
ATOM 879 C C . THR A 1 112 ? -24.412 -35.400 -5.354 1.00 41.09 112 THR A C 1
ATOM 881 O O . THR A 1 112 ? -24.842 -34.368 -4.842 1.00 41.09 112 THR A O 1
ATOM 884 N N . ALA A 1 113 ? -24.305 -35.600 -6.658 1.00 44.28 113 ALA A N 1
ATOM 885 C CA . ALA A 1 113 ? -24.696 -34.710 -7.719 1.00 44.28 113 ALA A CA 1
ATOM 886 C C . ALA A 1 113 ? -26.185 -34.346 -7.668 1.00 44.28 113 ALA A C 1
ATOM 888 O O . ALA A 1 113 ? -27.029 -35.204 -7.415 1.00 44.28 113 ALA A O 1
ATOM 889 N N . ARG A 1 114 ? -26.498 -33.100 -8.040 1.00 40.44 114 ARG A N 1
ATOM 890 C CA . ARG A 1 114 ? -27.716 -32.756 -8.784 1.00 40.44 114 ARG A CA 1
ATOM 891 C C . ARG A 1 114 ? -27.396 -31.653 -9.792 1.00 40.44 114 ARG A C 1
ATOM 893 O O . ARG A 1 114 ? -27.308 -30.483 -9.437 1.00 40.44 114 ARG A O 1
ATOM 900 N N . LEU A 1 115 ? -27.217 -32.066 -11.045 1.00 53.44 115 LEU A N 1
ATOM 901 C CA . LEU A 1 115 ? -27.574 -31.260 -12.215 1.00 53.44 115 LEU A CA 1
ATOM 902 C C . LEU A 1 115 ? -29.093 -31.009 -12.204 1.00 53.44 115 LEU A C 1
ATOM 904 O O . LEU A 1 115 ? -29.847 -31.838 -11.684 1.00 53.44 115 LEU A O 1
ATOM 908 N N . PRO A 1 116 ? -29.547 -29.913 -12.826 1.00 49.38 116 PRO A N 1
ATOM 909 C CA . PRO A 1 116 ? -30.582 -30.069 -13.842 1.00 49.38 116 PRO A CA 1
ATOM 910 C C . PRO A 1 116 ? -30.224 -29.399 -15.178 1.00 49.38 116 PRO A C 1
ATOM 912 O O . PRO A 1 116 ? -29.537 -28.382 -15.228 1.00 49.38 116 PRO A O 1
ATOM 915 N N . ASP A 1 117 ? -30.730 -30.049 -16.226 1.00 45.00 117 ASP A N 1
ATOM 916 C CA . ASP A 1 117 ? -30.596 -29.846 -17.671 1.00 45.00 117 ASP A CA 1
ATOM 917 C C . ASP A 1 117 ? -30.569 -28.408 -18.222 1.00 45.00 117 ASP A C 1
ATOM 919 O O . ASP A 1 117 ? -31.332 -27.547 -17.768 1.00 45.00 117 ASP A O 1
ATOM 923 N N . PRO A 1 118 ? -29.826 -28.184 -19.326 1.00 53.56 118 PRO A N 1
ATOM 924 C CA . PRO A 1 118 ? -30.021 -27.046 -20.206 1.00 53.56 118 PRO A CA 1
ATOM 925 C C . PRO A 1 118 ? -31.144 -27.339 -21.217 1.00 53.56 118 PRO A C 1
ATOM 927 O O . PRO A 1 118 ? -31.044 -28.234 -22.052 1.00 53.56 118 PRO A O 1
ATOM 930 N N . ARG A 1 119 ? -32.211 -26.535 -21.200 1.00 52.16 119 ARG A N 1
ATOM 931 C CA . ARG A 1 119 ? -33.016 -26.317 -22.410 1.00 52.16 119 ARG A CA 1
ATOM 932 C C . ARG A 1 119 ? -32.318 -25.251 -23.250 1.00 52.16 119 ARG A C 1
ATOM 934 O O . ARG A 1 119 ? -32.428 -24.080 -22.890 1.00 52.16 119 ARG A O 1
ATOM 941 N N . LEU A 1 120 ? -31.628 -25.670 -24.313 1.00 40.53 120 LEU A N 1
ATOM 942 C CA . LEU A 1 120 ? -31.450 -24.984 -25.607 1.00 40.53 120 LEU A CA 1
ATOM 943 C C . LEU A 1 120 ? -30.602 -25.850 -26.542 1.00 40.53 120 LEU A C 1
ATOM 945 O O . LEU A 1 120 ? -29.477 -26.213 -26.136 1.00 40.53 120 LEU A O 1
#

Foldseek 3Di:
DDDDDPDDDPDPWDKDKDQDEPVCLVVVQVQCVVPDPDDDDPVVSVCSHVVQKTKIFIDTPVPRTDGIDIGGDDDPPPPPPPPPPPPDDDDDDDPDDDDDDDDDDDDDPDDDDDDDDDDD

Secondary structure (DSSP, 8-state):
----------PPP-EE-PBP-TTTHHHHHHHHHHH-SS---HHHHHHHHHTSEEEEEEEETTTEEEEEEEEE---S-TT-S------PPP----S-------------------------

Organism: NCBI:txid133412

Sequence (120 aa):
MGIAVQTQVNIPQQINLPRVSESNVVNLQQLNVALFPIKYSINFYKQVLSGETIGRLATVDKNKCVGAIVGRLQPLDFTKQPRVQHARPERDVPDDARCPALLPQLWHCNQTARLPDPRL

Solvent-accessible surface area (backbone atoms only — not comparable to full-atom values): 8488 Å² total; per-residue (Å²): 137,84,84,81,80,82,79,79,77,83,72,82,78,62,74,42,70,52,69,53,38,88,94,48,43,64,59,54,53,54,48,41,62,74,77,38,103,58,87,78,58,72,63,58,56,51,36,35,60,73,57,70,21,52,36,34,34,34,23,42,80,85,76,41,76,79,50,70,52,73,48,67,85,73,83,86,78,78,74,85,57,84,75,79,75,76,78,73,80,83,74,92,73,85,93,80,77,84,84,79,92,79,89,91,79,85,83,85,81,84,84,76,88,78,85,81,84,84,91,126

Mean predicted aligned error: 18.13 Å

Radius of gyration: 28.8 Å; Cα contacts (8 Å, |Δi|>4): 84; chains: 1; bounding box: 86×60×48 Å

Nearest PDB structures (foldseek):
  2psw-assembly2_B  TM=8.450E-01  e=4.673E-03  Homo sapiens
  2cnt-assembly4_D  TM=8.026E-01  e=4.194E-01  Salmonella enterica subsp. enterica serovar Typhimurium str. LT2
  7dal-assembly1_B  TM=5.336E-01  e=1.797E-01  Oryza sativa Japonica Group
  7kpu-assembly1_D  TM=6.689E-01  e=1.190E+00  Homo sapiens
  4u9w-assembly4_D  TM=6.486E-01  e=1.355E+00  Homo sapiens